Protein AF-E9JCI4-F1 (afdb_monomer_lite)

pLDDT: mean 72.62, std 20.57, range [32.19, 95.0]

Sequence (77 aa):
MTSNQKDNDIGENKNTNNMNVNLCNKTIPLILDGTFFKIIRAESENVQGECAICKRRIKGRIGSITNFLNHLKIGIF

Foldseek 3Di:
DDDDDDDDDDDDPPPPPPPPPPPPPQDAPPCCVPPQWDWPDDDNFKTWTAGPPPRDIWIDTSPDCVRVVVCVVVVPD

Structure (mmCIF, N/CA/C/O backbone):
data_AF-E9JCI4-F1
#
_entry.id   AF-E9JCI4-F1
#
loop_
_atom_site.group_PDB
_atom_site.id
_atom_site.type_symbol
_atom_site.label_atom_id
_atom_site.label_alt_id
_atom_site.label_comp_id
_atom_site.label_asym_id
_atom_site.label_entity_id
_atom_site.label_seq_id
_atom_site.pdbx_PDB_ins_code
_atom_site.Cartn_x
_atom_site.Cartn_y
_atom_site.Cartn_z
_atom_site.occupancy
_atom_site.B_iso_or_equiv
_atom_site.auth_seq_id
_atom_site.auth_comp_id
_atom_site.auth_asym_id
_atom_site.auth_atom_id
_atom_site.pdbx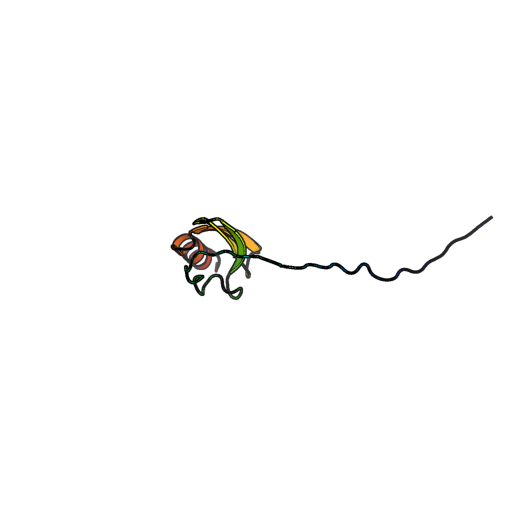_PDB_model_num
ATOM 1 N N . MET A 1 1 ? 14.500 29.034 49.058 1.00 35.50 1 MET A N 1
ATOM 2 C CA . MET A 1 1 ? 13.106 29.521 48.994 1.00 35.50 1 MET A CA 1
ATOM 3 C C . MET A 1 1 ? 12.819 29.771 47.516 1.00 35.50 1 MET A C 1
ATOM 5 O O . MET A 1 1 ? 13.504 30.604 46.948 1.00 35.50 1 MET A O 1
ATOM 9 N N . THR A 1 2 ? 12.226 28.786 46.817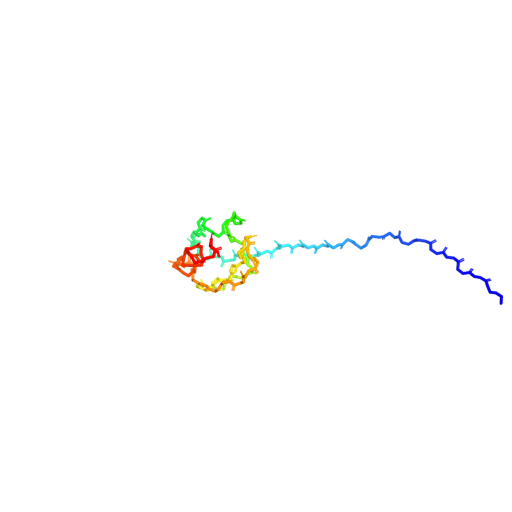 1.00 32.19 2 THR A N 1
ATOM 10 C CA . THR A 1 2 ? 10.806 28.783 46.347 1.00 32.19 2 THR A CA 1
ATOM 11 C C . THR A 1 2 ? 10.552 29.896 45.319 1.00 32.19 2 THR A C 1
ATOM 13 O O . THR A 1 2 ? 10.856 31.034 45.635 1.00 32.19 2 THR A O 1
ATOM 16 N N . SER A 1 3 ? 9.989 29.746 44.116 1.00 45.69 3 SER A N 1
ATOM 17 C CA . SER A 1 3 ? 9.248 28.712 43.364 1.00 45.69 3 SER A CA 1
ATOM 18 C C . SER A 1 3 ? 9.076 29.289 41.922 1.00 45.69 3 SER A C 1
ATOM 20 O O . SER A 1 3 ? 9.052 30.507 41.792 1.00 45.69 3 SER A O 1
ATOM 22 N N . ASN A 1 4 ? 9.180 28.516 40.822 1.00 38.31 4 ASN A N 1
ATOM 23 C CA . ASN A 1 4 ? 8.081 28.051 39.927 1.00 38.31 4 ASN A CA 1
ATOM 24 C C . ASN A 1 4 ? 7.037 29.145 39.534 1.00 38.31 4 ASN A C 1
ATOM 26 O O . ASN A 1 4 ? 6.520 29.787 40.434 1.00 38.31 4 ASN A O 1
ATOM 30 N N . GLN A 1 5 ? 6.624 29.418 38.274 1.00 48.25 5 GLN A N 1
ATOM 31 C CA . GLN A 1 5 ? 6.170 28.543 37.165 1.00 48.25 5 GLN A CA 1
ATOM 32 C C . GLN A 1 5 ? 5.862 29.336 35.850 1.00 48.25 5 GLN A C 1
ATOM 34 O O . GLN A 1 5 ? 5.313 30.423 35.965 1.00 48.25 5 GLN A O 1
ATOM 39 N N . LYS A 1 6 ? 6.125 28.692 34.682 1.00 41.88 6 LYS A N 1
ATOM 40 C CA . LYS A 1 6 ? 5.341 28.507 33.405 1.00 41.88 6 LYS A CA 1
ATOM 41 C C . LYS A 1 6 ? 4.789 29.745 32.635 1.00 41.88 6 LYS A C 1
ATOM 43 O O . LYS A 1 6 ? 4.545 30.768 33.243 1.00 41.88 6 LYS A O 1
ATOM 48 N N . ASP A 1 7 ? 4.663 29.796 31.299 1.00 43.38 7 ASP A N 1
ATOM 49 C CA . ASP A 1 7 ? 4.105 28.876 30.275 1.00 43.38 7 ASP A CA 1
ATOM 50 C C . ASP A 1 7 ? 4.814 29.090 28.900 1.00 43.38 7 ASP A C 1
ATOM 52 O O . ASP A 1 7 ? 5.199 30.209 28.581 1.00 43.38 7 ASP A O 1
ATOM 56 N N . ASN A 1 8 ? 5.275 28.064 28.165 1.00 48.50 8 ASN A N 1
ATOM 57 C CA . ASN A 1 8 ? 4.582 27.237 27.153 1.00 48.50 8 ASN A CA 1
ATOM 58 C C . ASN A 1 8 ? 3.917 28.002 25.991 1.00 48.50 8 ASN A C 1
ATOM 60 O O . ASN A 1 8 ? 2.761 28.373 26.116 1.00 48.50 8 ASN A O 1
ATOM 64 N N . ASP A 1 9 ? 4.571 28.055 24.821 1.00 42.47 9 ASP A N 1
ATOM 65 C CA . ASP A 1 9 ? 3.854 28.124 23.539 1.00 42.47 9 ASP A CA 1
ATOM 66 C C . ASP A 1 9 ? 4.602 27.389 22.402 1.00 42.47 9 ASP A C 1
ATOM 68 O O . ASP A 1 9 ? 5.642 27.808 21.899 1.00 42.47 9 ASP A O 1
ATOM 72 N N . ILE A 1 10 ? 4.065 26.198 22.116 1.00 52.31 10 ILE A N 1
ATOM 73 C CA . ILE A 1 10 ? 3.818 25.567 20.812 1.00 52.31 10 ILE A CA 1
ATOM 74 C C . ILE A 1 10 ? 4.978 25.548 19.801 1.00 52.31 10 ILE A C 1
ATOM 76 O O . ILE A 1 10 ? 5.185 26.443 18.987 1.00 52.31 10 ILE A O 1
ATOM 80 N N . GLY A 1 11 ? 5.660 24.398 19.769 1.00 39.12 11 GLY A N 1
ATOM 81 C CA . GLY A 1 11 ? 6.505 23.998 18.652 1.00 39.12 11 GLY A CA 1
ATOM 82 C C . GLY A 1 11 ? 5.687 23.810 17.373 1.00 39.12 11 GLY A C 1
ATOM 83 O O . GLY A 1 11 ? 4.833 22.925 17.288 1.00 39.12 11 GLY A O 1
ATOM 84 N N . GLU A 1 12 ? 5.996 24.609 16.355 1.00 42.66 12 GLU A N 1
ATOM 85 C CA . GLU A 1 12 ? 5.583 24.363 14.977 1.00 42.66 12 GLU A CA 1
ATOM 86 C C . GLU A 1 12 ? 6.209 23.049 14.486 1.00 42.66 12 GLU A C 1
ATOM 88 O O . GLU A 1 12 ? 7.344 23.001 14.003 1.00 42.66 12 GLU A O 1
ATOM 93 N N . ASN A 1 13 ? 5.461 21.950 14.590 1.00 47.44 13 ASN A N 1
ATOM 94 C CA . ASN A 1 13 ? 5.767 20.721 13.873 1.00 47.44 13 ASN A CA 1
ATOM 95 C C . ASN A 1 13 ? 5.498 20.962 12.382 1.00 47.44 13 ASN A C 1
ATOM 97 O O . ASN A 1 13 ? 4.410 20.692 11.868 1.00 47.44 13 ASN A O 1
ATOM 101 N N . LYS A 1 14 ? 6.504 21.505 11.689 1.00 47.66 14 LYS A N 1
ATOM 102 C CA . LYS A 1 14 ? 6.574 21.535 10.227 1.00 47.66 14 LYS A CA 1
ATOM 103 C C . LYS A 1 14 ? 6.725 20.102 9.727 1.00 47.66 14 LYS A C 1
ATOM 105 O O . LYS A 1 14 ? 7.804 19.668 9.336 1.00 47.66 14 LYS A O 1
ATOM 110 N N . ASN A 1 15 ? 5.620 19.363 9.714 1.00 46.72 15 ASN A N 1
ATOM 111 C CA . ASN A 1 15 ? 5.511 18.113 8.980 1.00 46.72 15 ASN A CA 1
ATOM 112 C C . ASN A 1 15 ? 5.324 18.453 7.495 1.00 46.72 15 ASN A C 1
ATOM 114 O O . ASN A 1 15 ? 4.262 18.257 6.902 1.00 46.72 15 ASN A O 1
ATOM 118 N N . THR A 1 16 ? 6.361 19.051 6.905 1.00 42.84 16 THR A N 1
ATOM 119 C CA . THR A 1 16 ? 6.490 19.217 5.462 1.00 42.84 16 THR A CA 1
ATOM 120 C C . THR A 1 16 ? 6.649 17.829 4.865 1.00 42.84 16 THR A C 1
ATOM 122 O O . THR A 1 16 ? 7.760 17.335 4.686 1.00 42.84 16 THR A O 1
ATOM 125 N N . ASN A 1 17 ? 5.517 17.205 4.537 1.00 48.97 17 ASN A N 1
ATOM 126 C CA . ASN A 1 17 ? 5.435 16.091 3.600 1.00 48.97 17 ASN A CA 1
ATOM 127 C C . ASN A 1 17 ? 5.786 16.603 2.193 1.00 48.97 17 ASN A C 1
ATOM 129 O O . ASN A 1 17 ? 4.970 16.564 1.279 1.00 48.97 17 ASN A O 1
ATOM 133 N N . ASN A 1 18 ? 7.010 17.102 2.018 1.00 48.59 18 ASN A N 1
ATOM 134 C CA . ASN A 1 18 ? 7.608 17.334 0.715 1.00 48.59 18 ASN A CA 1
ATOM 135 C C . ASN A 1 18 ? 8.103 15.976 0.211 1.00 48.59 18 ASN A C 1
ATOM 137 O O . ASN A 1 18 ? 9.297 15.684 0.166 1.00 48.59 18 ASN A O 1
ATOM 141 N N . MET A 1 19 ? 7.153 15.100 -0.120 1.00 53.16 19 MET A N 1
ATOM 142 C CA . MET A 1 19 ? 7.451 13.937 -0.941 1.00 53.16 19 MET A CA 1
ATOM 143 C C . MET A 1 19 ? 7.695 14.470 -2.352 1.00 53.16 19 MET A C 1
ATOM 145 O O . MET A 1 19 ? 6.775 14.572 -3.158 1.00 53.16 19 MET A O 1
ATOM 149 N N . ASN A 1 20 ? 8.940 14.860 -2.633 1.00 47.22 20 ASN A N 1
ATOM 150 C CA . ASN A 1 20 ? 9.435 15.041 -3.992 1.00 47.22 20 ASN A CA 1
ATOM 151 C C . ASN A 1 20 ? 9.484 13.655 -4.648 1.00 47.22 20 ASN A C 1
ATOM 153 O O . ASN A 1 20 ? 10.522 12.994 -4.708 1.00 47.22 20 ASN A O 1
ATOM 157 N N . VAL A 1 21 ? 8.312 13.165 -5.045 1.00 55.19 21 VAL A N 1
ATOM 158 C CA . VAL A 1 21 ? 8.166 11.971 -5.864 1.00 55.19 21 VAL A CA 1
ATOM 159 C C . VAL A 1 21 ? 8.581 12.359 -7.277 1.00 55.19 21 VAL A C 1
ATOM 161 O O . VAL A 1 21 ? 7.759 12.755 -8.097 1.00 55.19 21 VAL A O 1
ATOM 164 N N . ASN A 1 22 ? 9.871 12.206 -7.580 1.00 47.62 22 ASN A N 1
ATOM 165 C CA . ASN A 1 22 ? 10.323 12.011 -8.955 1.00 47.62 22 ASN A CA 1
ATOM 166 C C . ASN A 1 22 ? 9.867 10.608 -9.402 1.00 47.62 22 ASN A C 1
ATOM 168 O O . ASN A 1 22 ? 10.637 9.653 -9.499 1.00 47.62 22 ASN A O 1
ATOM 172 N N . LEU A 1 23 ? 8.548 10.460 -9.526 1.00 53.53 23 LEU A N 1
ATOM 173 C CA . LEU A 1 23 ? 7.872 9.240 -9.920 1.00 53.53 23 LEU A CA 1
ATOM 174 C C . LEU A 1 23 ? 7.779 9.285 -11.438 1.00 53.53 23 LEU A C 1
ATOM 176 O O . LEU A 1 23 ? 6.830 9.825 -11.990 1.00 53.53 23 LEU A O 1
ATOM 180 N N . CYS A 1 24 ? 8.813 8.764 -12.092 1.00 50.44 24 CYS A N 1
ATOM 181 C CA . CYS A 1 24 ? 8.885 8.519 -13.530 1.00 50.44 24 CYS A CA 1
ATOM 182 C C . CYS A 1 24 ? 7.520 8.047 -14.071 1.00 50.44 24 CYS A C 1
ATOM 184 O O . CYS A 1 24 ? 7.202 6.879 -13.887 1.00 50.44 24 CYS A O 1
ATOM 186 N N . ASN A 1 25 ? 6.708 8.961 -14.625 1.00 57.59 25 ASN A N 1
ATOM 187 C CA . ASN A 1 25 ? 5.404 8.845 -15.314 1.00 57.59 25 ASN A CA 1
ATOM 188 C C . ASN A 1 25 ? 4.435 7.694 -14.936 1.00 57.59 25 ASN A C 1
ATOM 190 O O . ASN A 1 25 ? 3.53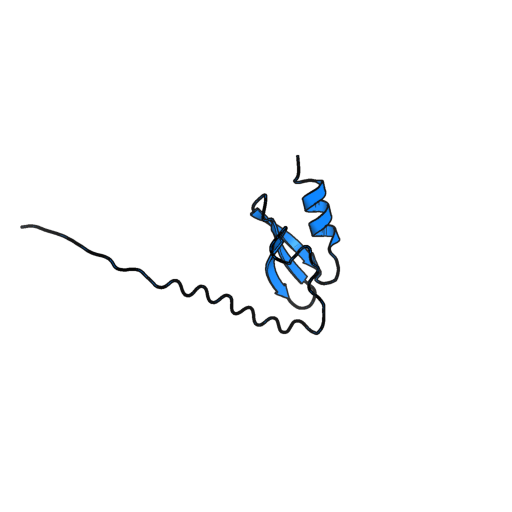2 7.370 -15.706 1.00 57.59 25 ASN A O 1
ATOM 194 N N . LYS A 1 26 ? 4.589 7.051 -13.777 1.00 60.66 26 LYS A N 1
ATOM 195 C CA . LYS A 1 26 ? 3.787 5.909 -13.337 1.00 60.66 26 LYS A CA 1
ATOM 196 C C . LYS A 1 26 ? 2.641 6.443 -12.492 1.00 60.66 26 LYS A C 1
ATOM 198 O O . LYS A 1 26 ? 2.863 6.981 -11.410 1.00 60.66 26 LYS A O 1
ATOM 203 N N . THR A 1 27 ? 1.417 6.295 -12.990 1.00 71.62 27 THR A N 1
ATOM 204 C CA . THR A 1 27 ? 0.201 6.652 -12.256 1.00 71.62 27 THR A CA 1
ATOM 205 C C . THR A 1 27 ? 0.160 5.885 -10.937 1.00 71.62 27 THR A C 1
ATOM 207 O O . THR A 1 27 ? 0.267 4.658 -10.923 1.00 71.62 27 THR A O 1
ATOM 210 N N . ILE A 1 28 ? 0.016 6.605 -9.824 1.00 71.19 28 ILE A N 1
ATOM 211 C CA . ILE A 1 28 ? -0.184 5.985 -8.515 1.00 71.19 28 ILE A CA 1
ATOM 212 C C . ILE A 1 28 ? -1.529 5.246 -8.552 1.00 71.19 28 ILE A C 1
ATOM 214 O O . ILE A 1 28 ? -2.541 5.860 -8.900 1.00 71.19 28 ILE A O 1
ATOM 218 N N . PRO A 1 29 ? -1.578 3.947 -8.211 1.00 79.75 29 PRO A N 1
ATOM 219 C CA . PRO A 1 29 ? -2.842 3.229 -8.150 1.00 79.75 29 PRO A CA 1
ATOM 220 C C . PRO A 1 29 ? -3.816 3.888 -7.167 1.00 79.75 29 PRO A C 1
ATOM 222 O O . PRO A 1 29 ? -3.422 4.199 -6.046 1.00 79.75 29 PRO A O 1
ATOM 225 N N . LEU A 1 30 ? -5.094 4.022 -7.544 1.00 84.12 30 LEU A N 1
ATOM 226 C CA . LEU A 1 30 ? -6.126 4.691 -6.730 1.00 84.12 30 LEU A CA 1
ATOM 227 C C . LEU A 1 30 ? -6.260 4.126 -5.308 1.00 84.12 30 LEU A C 1
ATOM 229 O O . LEU A 1 30 ? -6.598 4.851 -4.393 1.00 84.12 30 LEU A O 1
ATOM 233 N N . ILE A 1 31 ? -5.939 2.850 -5.084 1.00 84.12 31 ILE A N 1
ATOM 234 C CA . ILE A 1 31 ? -5.947 2.242 -3.742 1.00 84.12 31 ILE A CA 1
ATOM 235 C C . ILE A 1 31 ? -4.915 2.865 -2.773 1.00 84.12 31 ILE A C 1
ATOM 237 O O . ILE A 1 31 ? -4.995 2.651 -1.564 1.00 84.12 31 ILE A O 1
ATOM 241 N N . LEU A 1 32 ? -3.942 3.617 -3.298 1.00 80.69 32 LEU A N 1
ATOM 242 C CA . LEU A 1 32 ? -2.878 4.307 -2.564 1.00 80.69 32 LEU A CA 1
ATOM 243 C C . LEU A 1 32 ? -3.097 5.833 -2.484 1.00 80.69 32 LEU A C 1
ATOM 245 O O . LEU A 1 32 ? -2.155 6.573 -2.202 1.00 80.69 32 LEU A O 1
ATOM 249 N N . ASP A 1 33 ? -4.316 6.308 -2.745 1.00 80.94 33 ASP A N 1
ATOM 250 C CA . ASP A 1 33 ? -4.713 7.725 -2.715 1.00 80.94 33 ASP A CA 1
ATOM 251 C C . ASP A 1 33 ? -4.879 8.309 -1.297 1.00 80.94 33 ASP A C 1
ATOM 253 O O . ASP A 1 33 ? -5.069 9.513 -1.136 1.00 80.94 33 ASP A O 1
ATOM 257 N N . GLY A 1 34 ? -4.793 7.470 -0.261 1.00 78.50 34 GLY A N 1
ATOM 258 C CA . GLY A 1 34 ? -5.045 7.836 1.132 1.00 78.50 34 GLY A CA 1
ATOM 259 C C . GLY A 1 34 ? -6.391 7.360 1.686 1.00 78.50 34 GLY A C 1
ATOM 260 O O . GLY A 1 34 ? -6.547 7.360 2.906 1.00 78.50 34 GLY A O 1
ATOM 261 N N . THR A 1 35 ? -7.319 6.892 0.845 1.00 85.06 35 THR A N 1
ATOM 262 C CA . THR A 1 35 ? -8.631 6.369 1.266 1.00 85.06 35 THR A CA 1
ATOM 263 C C . THR A 1 35 ? -8.487 5.016 1.965 1.00 85.06 35 THR A C 1
ATOM 265 O O . THR A 1 35 ? -8.974 4.820 3.077 1.00 85.06 35 THR A O 1
ATOM 268 N N . PHE A 1 36 ? -7.773 4.078 1.335 1.00 88.50 36 PHE A N 1
ATOM 269 C CA . PHE A 1 36 ? -7.528 2.739 1.891 1.00 88.50 36 PHE A CA 1
ATOM 270 C C . PHE A 1 36 ? -6.108 2.591 2.418 1.00 88.50 36 PHE A C 1
ATOM 272 O O . PHE A 1 36 ? -5.893 2.034 3.498 1.00 88.50 36 PHE A O 1
ATOM 279 N N . PHE A 1 37 ? -5.139 3.109 1.665 1.00 92.75 37 PHE A N 1
ATOM 280 C CA . PHE A 1 37 ? -3.745 3.119 2.064 1.00 92.75 37 PHE A CA 1
ATOM 281 C C . PHE A 1 37 ? -3.130 4.491 1.854 1.00 92.75 37 PHE A C 1
ATOM 283 O O . PHE A 1 37 ? -3.291 5.102 0.801 1.00 92.75 37 PHE A O 1
ATOM 290 N N . LYS A 1 38 ? -2.350 4.930 2.839 1.00 91.69 38 LYS A N 1
ATOM 291 C CA . LYS A 1 38 ? -1.504 6.118 2.736 1.00 91.69 38 LYS A CA 1
ATOM 292 C C . LYS A 1 38 ? -0.084 5.7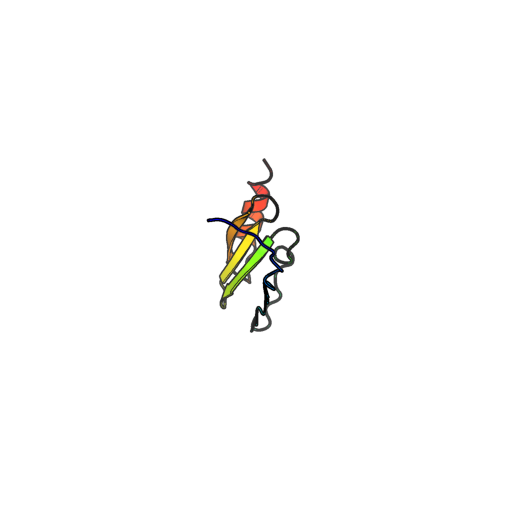01 2.378 1.00 91.69 38 LYS A C 1
ATOM 294 O O . LYS A 1 38 ? 0.502 4.879 3.081 1.00 91.69 38 LYS A O 1
ATOM 299 N N . ILE A 1 39 ? 0.499 6.273 1.328 1.00 91.25 39 ILE A N 1
ATOM 300 C CA . ILE A 1 39 ? 1.906 6.020 0.985 1.00 91.25 39 ILE A CA 1
ATOM 301 C C . ILE A 1 39 ? 2.812 6.589 2.086 1.00 91.25 39 ILE A C 1
ATOM 303 O O . ILE A 1 39 ? 2.738 7.771 2.415 1.00 91.25 39 ILE A O 1
ATOM 307 N N . ILE A 1 40 ? 3.681 5.741 2.643 1.00 92.75 40 ILE A N 1
ATOM 308 C CA . ILE A 1 40 ? 4.736 6.140 3.590 1.00 92.75 40 ILE A CA 1
ATOM 309 C C . ILE A 1 40 ? 6.073 6.309 2.865 1.00 92.75 40 ILE A C 1
ATOM 311 O O . ILE A 1 40 ? 6.859 7.188 3.206 1.00 92.75 40 ILE A O 1
ATOM 315 N N . ARG A 1 41 ? 6.357 5.444 1.887 1.00 90.56 41 ARG A N 1
ATOM 316 C CA . ARG A 1 41 ? 7.620 5.443 1.143 1.00 90.56 41 ARG A CA 1
ATOM 317 C C . ARG A 1 41 ? 7.389 4.905 -0.261 1.00 90.56 41 ARG A C 1
ATOM 319 O O . ARG A 1 41 ? 6.691 3.906 -0.420 1.00 90.56 41 ARG A O 1
ATOM 326 N N . ALA A 1 42 ? 7.996 5.534 -1.257 1.00 87.88 42 ALA A N 1
ATOM 327 C CA . ALA A 1 42 ? 7.994 5.067 -2.637 1.00 87.88 42 ALA A CA 1
ATOM 328 C C . ALA A 1 42 ? 9.409 5.194 -3.211 1.00 87.88 42 ALA A C 1
ATOM 330 O O . ALA A 1 42 ? 10.031 6.247 -3.094 1.00 87.88 42 ALA A O 1
ATOM 331 N N . GLU A 1 43 ? 9.921 4.115 -3.800 1.00 88.25 43 GLU A N 1
ATOM 332 C CA . GLU A 1 43 ? 11.278 4.030 -4.343 1.00 88.25 43 GLU A CA 1
ATOM 333 C C . GLU A 1 43 ? 11.274 3.239 -5.644 1.00 88.25 43 GLU A C 1
ATOM 335 O O . GLU A 1 43 ? 11.143 2.018 -5.600 1.00 88.25 43 GLU A O 1
ATOM 340 N N . SER A 1 44 ? 11.480 3.913 -6.778 1.00 85.69 44 SER A N 1
ATOM 341 C CA . SER A 1 44 ? 11.579 3.343 -8.136 1.00 85.69 44 SER A CA 1
ATOM 342 C C . SER A 1 44 ? 10.414 2.427 -8.551 1.00 85.69 44 SER A C 1
ATOM 344 O O . SER A 1 44 ? 9.584 2.791 -9.382 1.00 85.69 44 SER A O 1
ATOM 346 N N . GLU A 1 45 ? 10.338 1.232 -7.971 1.00 87.69 45 GLU A N 1
ATOM 347 C CA . GLU A 1 45 ? 9.307 0.221 -8.198 1.00 87.69 45 GLU A CA 1
ATOM 348 C C . GLU 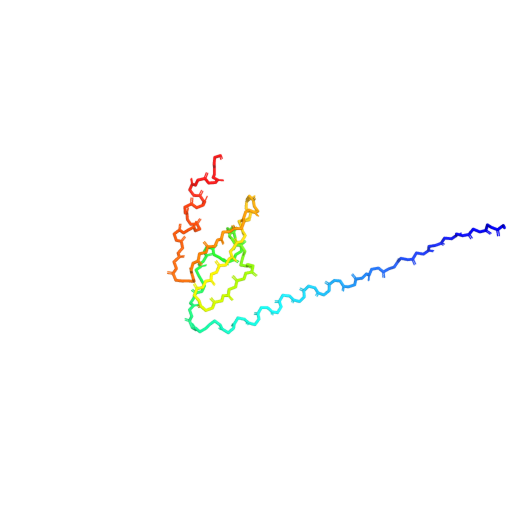A 1 45 ? 8.629 -0.266 -6.920 1.00 87.69 45 GLU A C 1
ATOM 350 O O . GLU A 1 45 ? 7.555 -0.856 -7.000 1.00 87.69 45 GLU A O 1
ATOM 355 N N . ASN A 1 46 ? 9.220 -0.025 -5.752 1.00 89.25 46 ASN A N 1
ATOM 356 C CA . ASN A 1 46 ? 8.699 -0.452 -4.465 1.00 89.25 46 ASN A CA 1
ATOM 357 C C . ASN A 1 46 ? 7.861 0.660 -3.840 1.00 89.25 46 ASN A C 1
ATOM 359 O O . ASN A 1 46 ? 8.202 1.840 -3.910 1.00 89.25 46 ASN A O 1
ATOM 363 N N . VAL A 1 47 ? 6.777 0.274 -3.180 1.00 91.31 47 VAL A N 1
ATOM 364 C CA . VAL A 1 47 ? 5.939 1.190 -2.409 1.00 91.31 47 VAL A CA 1
ATOM 365 C C . VAL A 1 47 ? 5.571 0.557 -1.079 1.00 91.31 47 VAL A C 1
ATOM 367 O O . VAL A 1 47 ? 5.268 -0.633 -0.993 1.00 91.31 47 VAL A O 1
ATOM 370 N N . GLN A 1 48 ? 5.604 1.357 -0.025 1.00 93.94 48 GLN A N 1
ATOM 371 C CA . GLN A 1 48 ? 5.110 0.995 1.289 1.00 93.94 48 GLN A CA 1
ATOM 372 C C . GLN A 1 48 ? 3.909 1.876 1.617 1.00 93.94 48 GLN A C 1
ATOM 374 O O . GLN A 1 48 ? 4.033 3.100 1.667 1.00 93.94 48 GLN A O 1
ATOM 379 N N . GLY A 1 49 ? 2.760 1.244 1.846 1.00 93.25 49 GLY A N 1
ATOM 380 C CA . GLY A 1 49 ? 1.526 1.905 2.261 1.00 93.25 49 GLY A CA 1
ATOM 381 C C . GLY A 1 49 ? 1.125 1.511 3.680 1.00 93.25 49 GLY A C 1
ATOM 382 O O . GLY A 1 49 ? 1.367 0.384 4.109 1.00 93.25 49 GLY A O 1
ATOM 383 N N . GLU A 1 50 ? 0.507 2.426 4.414 1.00 95.00 50 GLU A N 1
ATOM 384 C CA . GLU A 1 50 ? -0.145 2.162 5.697 1.00 95.00 50 GLU A CA 1
ATOM 385 C C . GLU A 1 50 ? -1.643 1.988 5.488 1.00 95.00 50 GLU A C 1
ATOM 387 O O . GLU A 1 50 ? -2.277 2.859 4.897 1.00 95.00 50 GLU A O 1
ATOM 392 N N . CYS A 1 51 ? -2.210 0.888 5.979 1.00 93.94 51 CYS A N 1
ATOM 393 C CA . CYS A 1 51 ? -3.650 0.663 5.939 1.00 93.94 51 CYS A CA 1
ATOM 394 C C . CYS A 1 51 ? -4.373 1.679 6.833 1.00 93.94 51 CYS A C 1
ATOM 396 O O . CYS A 1 51 ? -4.103 1.758 8.034 1.00 93.94 51 CYS A O 1
ATOM 398 N N . ALA A 1 52 ? -5.328 2.422 6.275 1.00 90.81 52 ALA A N 1
ATOM 399 C CA . ALA A 1 52 ? -6.095 3.416 7.018 1.00 90.81 52 ALA A CA 1
ATOM 400 C C . ALA A 1 52 ? -6.935 2.785 8.145 1.00 90.81 52 ALA A C 1
ATOM 402 O O . ALA A 1 52 ? -7.096 3.416 9.193 1.00 90.81 52 ALA A O 1
ATOM 403 N N . ILE A 1 53 ? -7.384 1.537 7.948 1.00 89.81 53 ILE A N 1
ATOM 404 C CA . ILE A 1 53 ? -8.256 0.777 8.857 1.00 89.81 53 ILE A CA 1
ATOM 405 C C . ILE A 1 53 ? -7.458 0.211 10.038 1.00 89.81 53 ILE A C 1
ATOM 407 O O . ILE A 1 53 ? -7.708 0.567 11.184 1.00 89.81 53 ILE A O 1
ATOM 411 N N . CYS A 1 54 ? -6.468 -0.650 9.774 1.00 92.62 54 CYS A N 1
ATOM 412 C CA . CYS A 1 54 ? -5.765 -1.395 10.829 1.00 92.62 54 CYS A CA 1
ATOM 413 C C . CYS A 1 54 ? -4.364 -0.860 11.168 1.00 92.62 54 CYS A C 1
ATOM 415 O O . CYS A 1 54 ? -3.658 -1.462 11.976 1.00 92.62 54 CYS A O 1
ATOM 417 N N . LYS A 1 55 ? -3.922 0.221 10.510 1.00 93.25 55 LYS A N 1
ATOM 418 C CA . LYS A 1 55 ? -2.594 0.849 10.668 1.00 93.25 55 LYS A CA 1
ATOM 419 C C . LYS A 1 55 ? -1.391 -0.056 10.362 1.00 93.25 55 LYS A C 1
ATOM 421 O O . LYS A 1 55 ? -0.248 0.333 10.596 1.00 93.25 55 LYS A O 1
ATOM 426 N N . ARG A 1 56 ? -1.595 -1.253 9.791 1.00 94.38 56 ARG A N 1
ATOM 427 C CA . ARG A 1 56 ? -0.486 -2.118 9.352 1.00 94.38 56 ARG A CA 1
ATOM 428 C C . ARG A 1 56 ? 0.200 -1.545 8.119 1.00 94.38 56 ARG A C 1
ATOM 430 O O . ARG A 1 56 ? -0.446 -1.048 7.197 1.00 94.38 56 ARG A O 1
ATOM 437 N N . ARG A 1 57 ? 1.525 -1.691 8.080 1.00 94.75 57 ARG A N 1
ATOM 438 C CA . ARG A 1 57 ? 2.359 -1.297 6.943 1.00 94.75 57 ARG A CA 1
ATOM 439 C C . ARG A 1 57 ? 2.496 -2.456 5.965 1.00 94.75 57 ARG A C 1
ATOM 441 O O . ARG A 1 57 ? 2.997 -3.517 6.329 1.00 94.75 57 ARG A O 1
ATOM 448 N N . ILE A 1 58 ? 2.106 -2.227 4.719 1.00 94.31 58 ILE A N 1
ATOM 449 C CA . ILE A 1 58 ? 2.143 -3.199 3.629 1.00 94.31 58 ILE A CA 1
ATOM 450 C C . ILE A 1 58 ? 3.167 -2.742 2.597 1.00 94.31 58 ILE A C 1
ATOM 452 O O . ILE A 1 58 ? 3.177 -1.585 2.182 1.00 94.31 58 ILE A O 1
ATOM 456 N N . LYS A 1 59 ? 4.045 -3.658 2.187 1.00 93.38 59 LYS A N 1
ATOM 457 C CA . LYS A 1 59 ? 4.985 -3.443 1.083 1.00 93.38 59 LYS A CA 1
ATOM 458 C C . LYS A 1 59 ? 4.392 -4.029 -0.195 1.00 93.38 59 LYS A C 1
ATOM 460 O O . LYS A 1 59 ? 3.867 -5.142 -0.180 1.00 93.38 59 LYS A O 1
ATOM 465 N N . GLY A 1 60 ? 4.502 -3.295 -1.290 1.00 90.25 60 GLY A N 1
ATOM 466 C CA . GLY A 1 60 ? 4.060 -3.693 -2.619 1.00 90.25 60 GLY A CA 1
ATOM 467 C C . GLY A 1 60 ? 4.915 -3.037 -3.696 1.00 90.25 60 GLY A C 1
ATOM 468 O O . GLY A 1 60 ? 5.991 -2.505 -3.411 1.00 90.25 60 GLY A O 1
ATOM 469 N N . ARG A 1 61 ? 4.434 -3.074 -4.939 1.00 89.62 61 ARG A N 1
ATOM 470 C CA . ARG A 1 61 ? 5.106 -2.447 -6.081 1.00 89.62 61 ARG A CA 1
ATOM 471 C C . ARG A 1 61 ? 4.210 -1.393 -6.724 1.00 89.62 61 ARG A C 1
ATOM 473 O O . ARG A 1 61 ? 3.004 -1.582 -6.787 1.00 89.62 61 ARG A O 1
ATOM 480 N N . ILE A 1 62 ? 4.789 -0.313 -7.243 1.00 80.06 62 ILE A N 1
ATOM 481 C CA . ILE A 1 62 ? 4.055 0.817 -7.854 1.00 80.06 62 ILE A CA 1
ATOM 482 C C . ILE A 1 62 ? 3.172 0.354 -9.031 1.00 80.06 62 ILE A C 1
ATOM 484 O O . ILE A 1 62 ? 2.107 0.914 -9.254 1.00 80.06 62 ILE A O 1
ATOM 488 N N . GLY A 1 63 ? 3.570 -0.712 -9.735 1.00 82.25 63 GLY A N 1
ATOM 489 C CA . GLY A 1 63 ? 2.791 -1.317 -10.824 1.00 82.25 63 GLY A CA 1
ATOM 490 C C . GLY A 1 63 ? 1.915 -2.514 -10.433 1.00 82.25 63 GLY A C 1
ATOM 491 O O . GLY A 1 63 ? 1.316 -3.122 -11.312 1.00 82.25 63 GLY A O 1
ATOM 492 N N . SER A 1 64 ? 1.860 -2.909 -9.155 1.00 85.50 64 SER A N 1
ATOM 493 C CA . SER A 1 64 ? 1.080 -4.075 -8.718 1.00 85.50 64 SER A CA 1
ATOM 494 C C . SER A 1 64 ? 0.410 -3.846 -7.367 1.00 85.50 64 SER A C 1
ATOM 496 O O . SER A 1 64 ? 1.062 -3.633 -6.344 1.00 85.50 64 SER A O 1
ATOM 498 N N . ILE A 1 65 ? -0.918 -3.961 -7.363 1.00 86.94 65 ILE A N 1
ATOM 499 C CA . ILE A 1 65 ? -1.760 -3.717 -6.186 1.00 86.94 65 ILE A CA 1
ATOM 500 C C . ILE A 1 65 ? -2.150 -4.985 -5.418 1.00 86.94 65 ILE A C 1
ATOM 502 O O . ILE A 1 65 ? -2.849 -4.894 -4.410 1.00 86.94 65 ILE A O 1
ATOM 506 N N . THR A 1 66 ? -1.702 -6.168 -5.849 1.00 90.75 66 THR A N 1
ATOM 507 C CA . THR A 1 66 ? -2.135 -7.462 -5.288 1.00 90.75 66 THR A CA 1
ATOM 508 C C . THR A 1 66 ? -1.920 -7.555 -3.778 1.00 90.75 66 THR A C 1
ATOM 510 O O . THR A 1 66 ? -2.805 -8.010 -3.057 1.00 90.75 66 THR A O 1
ATOM 513 N N . ASN A 1 67 ? -0.784 -7.065 -3.274 1.00 90.69 67 ASN A N 1
ATOM 514 C CA . ASN A 1 67 ? -0.474 -7.084 -1.842 1.00 90.69 67 ASN A CA 1
ATOM 515 C C . ASN A 1 67 ? -1.480 -6.257 -1.026 1.00 90.69 67 ASN A C 1
ATOM 517 O O . ASN A 1 67 ? -1.916 -6.683 0.042 1.00 90.69 67 ASN A O 1
ATOM 521 N N . PHE A 1 68 ? -1.873 -5.094 -1.548 1.00 91.19 68 PHE A N 1
ATOM 522 C CA . PHE A 1 68 ? -2.832 -4.191 -0.914 1.00 91.19 68 PHE A CA 1
ATOM 523 C C . PHE A 1 68 ? -4.253 -4.764 -0.967 1.00 91.19 68 PHE A C 1
ATOM 525 O O . PHE A 1 68 ? -4.955 -4.767 0.043 1.00 91.19 68 PHE A O 1
ATOM 532 N N . LEU A 1 69 ? -4.651 -5.344 -2.105 1.00 90.69 69 LEU A N 1
ATOM 533 C CA . LEU A 1 69 ? -5.951 -6.006 -2.253 1.00 90.69 69 LEU A CA 1
ATOM 534 C C . LEU A 1 69 ? -6.090 -7.228 -1.341 1.00 90.6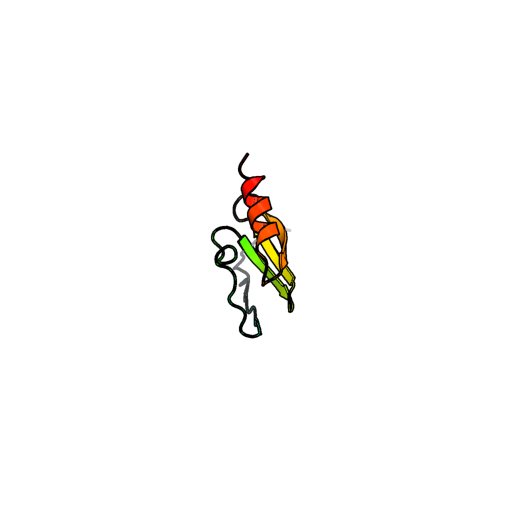9 69 LEU A C 1
ATOM 536 O O . LEU A 1 69 ? -7.116 -7.386 -0.685 1.00 90.69 69 LEU A O 1
ATOM 540 N N . ASN A 1 70 ? -5.063 -8.078 -1.262 1.00 91.31 70 ASN A N 1
ATOM 541 C CA . ASN A 1 70 ? -5.074 -9.239 -0.371 1.00 91.31 70 ASN A CA 1
ATOM 542 C C . ASN A 1 70 ? -5.172 -8.816 1.095 1.00 91.31 70 ASN A C 1
ATOM 544 O O . ASN A 1 70 ? -5.868 -9.464 1.873 1.00 91.31 70 ASN A O 1
ATOM 548 N N . HIS A 1 71 ? -4.530 -7.705 1.462 1.00 91.62 71 HIS A N 1
ATOM 549 C CA . HIS A 1 71 ? -4.668 -7.157 2.803 1.00 91.62 71 HIS A CA 1
ATOM 550 C C . HIS A 1 71 ? -6.110 -6.732 3.109 1.00 91.62 71 HIS A C 1
ATOM 552 O O . HIS A 1 71 ? -6.611 -7.085 4.170 1.00 91.62 71 HIS A O 1
ATOM 558 N N . LEU A 1 72 ? -6.799 -6.044 2.190 1.00 87.25 72 LEU A N 1
ATOM 559 C CA . LEU A 1 72 ? -8.206 -5.669 2.390 1.00 87.25 72 LEU A CA 1
ATOM 560 C C . LEU A 1 72 ? -9.136 -6.886 2.446 1.00 87.25 72 LEU A C 1
ATOM 562 O O . LEU A 1 72 ? -10.050 -6.912 3.259 1.00 87.25 72 LEU A O 1
ATOM 566 N N . LYS A 1 73 ? -8.886 -7.920 1.634 1.00 85.44 73 LYS A N 1
ATOM 567 C CA . LYS A 1 73 ? -9.694 -9.152 1.648 1.00 85.44 73 LYS A CA 1
ATOM 568 C C . LYS A 1 73 ? -9.606 -9.912 2.974 1.00 85.44 73 LYS A C 1
ATOM 570 O O . LYS A 1 73 ? -10.581 -10.534 3.374 1.00 85.44 73 LYS A O 1
ATOM 575 N N . ILE A 1 74 ? -8.442 -9.886 3.624 1.00 69.44 74 ILE A N 1
ATOM 576 C CA . ILE A 1 74 ? -8.185 -10.630 4.867 1.00 69.44 74 ILE A CA 1
ATOM 577 C C . ILE A 1 74 ? -8.431 -9.754 6.108 1.00 69.44 74 ILE A C 1
ATOM 579 O O . ILE A 1 74 ? -8.773 -10.270 7.161 1.00 69.44 74 ILE A O 1
ATOM 583 N N . GLY A 1 75 ? -8.266 -8.433 6.001 1.00 56.81 75 GLY A N 1
ATOM 584 C CA . GLY A 1 75 ? -8.326 -7.489 7.122 1.00 56.81 75 GLY A CA 1
ATOM 585 C C . GLY A 1 75 ? -9.703 -6.895 7.436 1.00 56.81 75 GLY A C 1
ATOM 586 O O . GLY A 1 75 ? -9.754 -5.943 8.209 1.00 56.81 75 GLY A O 1
ATOM 587 N N . ILE A 1 76 ? -10.782 -7.399 6.825 1.00 55.56 76 ILE A N 1
ATOM 588 C CA . ILE A 1 76 ? -12.176 -6.967 7.074 1.00 55.56 76 ILE A CA 1
ATOM 589 C C . ILE A 1 76 ? -12.924 -7.937 8.027 1.00 55.56 76 ILE A C 1
ATOM 591 O O . ILE A 1 76 ? -14.111 -7.754 8.279 1.00 55.56 76 ILE A O 1
ATOM 595 N N . PHE A 1 77 ? -12.240 -8.920 8.626 1.00 45.53 77 PHE A N 1
ATOM 596 C CA . PHE A 1 77 ? -12.810 -9.825 9.637 1.00 45.53 77 PHE A CA 1
ATOM 597 C C . PHE A 1 77 ? -12.087 -9.715 10.980 1.00 45.53 77 PHE A C 1
ATOM 599 O O . PHE A 1 77 ? -10.836 -9.617 10.969 1.00 45.53 77 PHE A O 1
#

Organism: Solenopsis invicta (NCBI:txid13686)

Secondary structure (DSSP, 8-state):
------------------------S-PPPGGGBSSSEEEEEEETTEEEEEETTT--EEEEETTB-HHHHHHHHHTT-

Radius of gyration: 19.2 Å; chains: 1; bounding box: 26×40×64 Å